Protein AF-A0A4D8R0A8-F1 (afdb_monomer)

Solvent-accessible surface area (backbone atoms only — not comparable to full-atom values): 5324 Å² total; per-residue (Å²): 143,82,84,88,78,83,81,80,77,79,78,80,70,84,70,71,83,76,58,83,82,76,57,78,56,29,34,36,33,39,39,54,94,77,57,31,31,36,37,34,40,98,92,35,80,43,70,54,95,93,37,62,67,28,81,44,70,66,63,44,51,54,52,28,56,78,69,72,49,58,66,38,92,64,67,46,65,75,49,84,86,128

Secondary structure (DSSP, 8-state):
--PPPP-PPPP-------STT-PPPEEEEEETTTTEEEEEETTEEPPBTTBS-BSSHHHHHHHHHHTT-PEEEEEEE-S---

Foldseek 3Di:
DDDDDDDDDPDDDPPLPPCPPVFDAWAWEQEPVVQKIATDGPNHTDDQPNDGIDNDVVVVVVSCVVRVHGHDPDYHYPDDDD

Organism: Azospirillum brasilense (NCBI:txid192)

Radius of gyration: 19.15 Å; Cα contacts (8 Å, |Δi|>4): 103; chains: 1; bounding box: 54×61×24 Å

Sequence (82 aa):
MHPAVPAAVPASVPRIRAGLDGQPLARVIHMATTGVWVVKRHGRMLEIDGRLHWNCPRTLASDAERAGVVLSDLVVNTGHQL

Nearest PDB structures (foldseek):
  4qrb-assembly1_A  TM=6.780E-01  e=1.290E+00  Mycobacterium tuberculosis H37Rv
  5uwv-assembly2_A  TM=6.579E-01  e=1.125E+00  Mycobacteroides abscessus ATCC 19977
  8pxy-assembly1_A  TM=6.648E-01  e=1.479E+00  Mycobacterium tuberculosis
  4gsq-assembly1_A  TM=6.737E-01  e=1.479E+00  Mycobacterium tuberculosis
  4qra-assembly2_B  TM=6.888E-01  e=1.583E+00  Mycobacterium tuberculosis H37Rv

Mean predicted aligned error: 11.33 Å

pLDDT: mean 83.63, std 17.96, range [48.66, 98.25]

Structure (mmCIF, 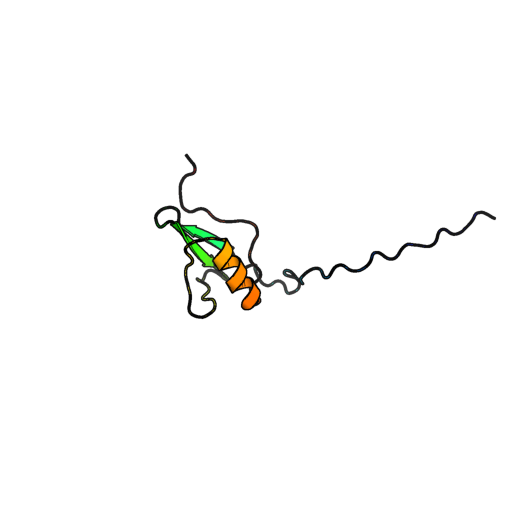N/CA/C/O backbone):
data_AF-A0A4D8R0A8-F1
#
_entry.id   AF-A0A4D8R0A8-F1
#
loop_
_atom_site.group_PDB
_atom_site.id
_atom_site.type_symbol
_atom_site.label_atom_id
_atom_site.label_alt_id
_atom_site.label_comp_id
_atom_site.label_asym_id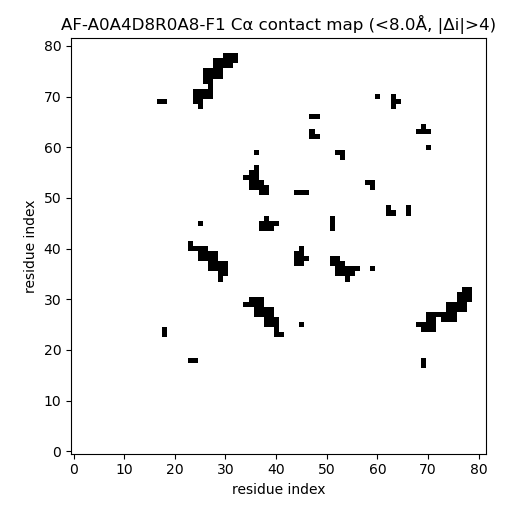
_atom_site.label_entity_id
_atom_site.label_seq_id
_atom_site.pdbx_PDB_ins_code
_atom_site.Cartn_x
_atom_site.Cartn_y
_atom_site.Cartn_z
_atom_site.occupancy
_atom_site.B_iso_or_equiv
_atom_site.auth_seq_id
_atom_site.auth_comp_id
_atom_site.auth_asym_id
_atom_site.auth_atom_id
_atom_site.pdbx_PDB_model_num
ATOM 1 N N . MET A 1 1 ? -34.239 51.402 -1.091 1.00 52.38 1 MET A N 1
ATOM 2 C CA . MET A 1 1 ? -34.651 50.421 -2.115 1.00 52.38 1 MET A CA 1
ATOM 3 C C . MET A 1 1 ? -33.446 50.085 -2.988 1.00 52.38 1 MET A C 1
ATOM 5 O O . MET A 1 1 ? -33.145 50.862 -3.877 1.00 52.38 1 MET A O 1
ATOM 9 N N . HIS A 1 2 ? -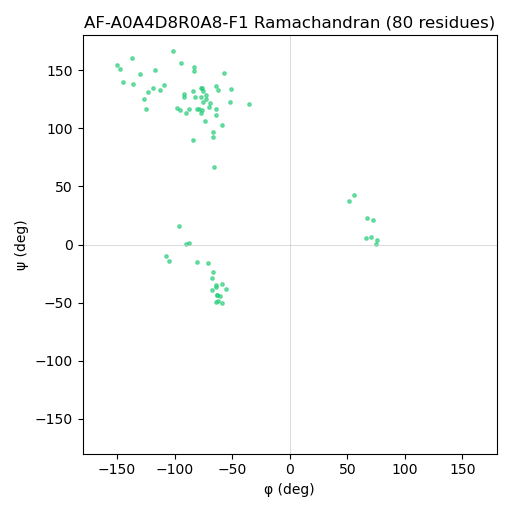32.728 48.999 -2.693 1.00 53.12 2 HIS A N 1
ATOM 10 C CA . HIS A 1 2 ? -31.759 48.357 -3.597 1.00 53.12 2 HIS A CA 1
ATOM 11 C C . HIS A 1 2 ? -31.826 46.835 -3.349 1.00 53.12 2 HIS A C 1
ATOM 13 O O . HIS A 1 2 ? -32.052 46.441 -2.203 1.00 53.12 2 HIS A O 1
ATOM 19 N N . PRO A 1 3 ? -31.759 45.999 -4.401 1.00 54.75 3 PRO A N 1
ATOM 20 C CA . PRO A 1 3 ? -32.365 44.668 -4.412 1.00 54.75 3 PRO A CA 1
ATOM 21 C C . PRO A 1 3 ? -31.490 43.588 -3.760 1.00 54.75 3 PRO A C 1
ATOM 23 O O . PRO A 1 3 ? -30.263 43.642 -3.805 1.00 54.75 3 PRO A O 1
ATOM 26 N N . ALA A 1 4 ? -32.149 42.584 -3.180 1.00 56.16 4 ALA A N 1
ATOM 27 C CA . ALA A 1 4 ? -31.522 41.383 -2.642 1.00 56.16 4 ALA A CA 1
ATOM 28 C C . ALA A 1 4 ? -31.094 40.441 -3.781 1.00 56.16 4 ALA A C 1
ATOM 30 O O . ALA A 1 4 ? -31.916 40.017 -4.592 1.00 56.16 4 ALA A O 1
ATOM 31 N N . VAL A 1 5 ? -29.807 40.102 -3.827 1.00 67.19 5 VAL A N 1
ATOM 32 C CA . VAL A 1 5 ? -29.246 39.047 -4.685 1.00 67.19 5 VAL A CA 1
ATOM 33 C C . VAL A 1 5 ? -29.458 37.685 -4.008 1.00 67.19 5 VAL A C 1
ATOM 35 O O . VAL A 1 5 ? -29.073 37.539 -2.846 1.00 67.19 5 VAL A O 1
ATOM 38 N N . PRO A 1 6 ? -30.049 36.677 -4.677 1.00 55.31 6 PRO A N 1
ATOM 39 C CA . PRO A 1 6 ? -30.214 35.359 -4.080 1.00 55.31 6 PRO A CA 1
ATOM 40 C C . PRO A 1 6 ? -28.863 34.638 -4.018 1.00 55.31 6 PRO A C 1
ATOM 42 O O . PRO A 1 6 ? -28.173 34.481 -5.026 1.00 55.31 6 PRO A O 1
ATOM 45 N N . ALA A 1 7 ? -28.489 34.198 -2.817 1.00 55.69 7 ALA A N 1
ATOM 46 C CA . ALA A 1 7 ? -27.309 33.380 -2.590 1.00 55.69 7 ALA A CA 1
ATOM 47 C C . ALA A 1 7 ? -27.474 32.031 -3.307 1.00 55.69 7 ALA A C 1
ATOM 49 O O . ALA A 1 7 ? -28.307 31.207 -2.929 1.00 55.69 7 ALA A O 1
ATOM 50 N N . ALA A 1 8 ? -26.679 31.809 -4.352 1.00 59.31 8 ALA A N 1
ATOM 51 C CA . ALA A 1 8 ? -26.554 30.507 -4.983 1.00 59.31 8 ALA A CA 1
ATOM 52 C C . ALA A 1 8 ? -25.942 29.525 -3.973 1.00 59.31 8 ALA A C 1
ATOM 54 O O . ALA A 1 8 ? -24.808 29.699 -3.527 1.00 59.31 8 ALA A O 1
ATOM 55 N N . VAL A 1 9 ? -26.706 28.500 -3.600 1.00 63.91 9 VAL A N 1
ATOM 56 C CA . VAL A 1 9 ? -26.217 27.377 -2.798 1.00 63.91 9 VAL A CA 1
ATOM 57 C C . VAL A 1 9 ? -25.262 26.540 -3.657 1.00 63.91 9 VAL A C 1
ATOM 59 O O . VAL A 1 9 ? -25.685 26.018 -4.691 1.00 63.91 9 VAL A O 1
ATOM 62 N N . PRO A 1 10 ? -23.974 26.393 -3.300 1.00 56.88 10 PRO A N 1
ATOM 63 C CA . PRO A 1 10 ? -23.110 25.494 -4.042 1.00 56.88 10 PRO A CA 1
ATOM 64 C C . PRO A 1 10 ? -23.562 24.055 -3.781 1.00 56.88 10 PRO A C 1
ATOM 66 O O . PRO A 1 10 ? -23.612 23.594 -2.638 1.00 56.88 10 PRO A O 1
ATOM 69 N N . ALA A 1 11 ? -23.904 23.351 -4.861 1.00 54.41 11 ALA A N 1
ATOM 70 C CA . ALA A 1 11 ? -24.166 21.923 -4.845 1.00 54.41 11 ALA A CA 1
ATOM 71 C C . ALA A 1 11 ? -22.988 21.204 -4.174 1.00 54.41 11 ALA A C 1
ATOM 73 O O . ALA A 1 11 ? -21.831 21.348 -4.576 1.00 54.41 11 ALA A O 1
ATOM 74 N N . SER A 1 12 ? -23.293 20.454 -3.117 1.00 53.88 12 SER A N 1
ATOM 75 C CA . SER A 1 12 ? -22.317 19.630 -2.417 1.00 53.88 12 SER A CA 1
ATOM 76 C C . SER A 1 12 ? -21.869 18.509 -3.344 1.00 53.88 12 SER A C 1
ATOM 78 O O . SER A 1 12 ? -22.517 17.472 -3.452 1.00 53.88 12 SER A O 1
ATOM 80 N N . VAL A 1 13 ? -20.732 18.718 -4.004 1.00 57.41 13 VAL A N 1
ATOM 81 C CA . VAL A 1 13 ? -19.898 17.614 -4.471 1.00 57.41 13 VAL A CA 1
ATOM 82 C C . VAL A 1 13 ? -19.674 16.682 -3.276 1.00 57.41 13 VAL A C 1
ATOM 84 O O . VAL A 1 13 ? -19.388 17.184 -2.179 1.00 57.41 13 VAL A O 1
ATOM 87 N N . PRO A 1 14 ? -19.818 15.354 -3.419 1.00 48.66 14 PRO A N 1
ATOM 88 C CA . PRO A 1 14 ? -19.434 14.450 -2.356 1.00 48.66 14 PRO A CA 1
ATOM 89 C C . PRO A 1 14 ? -17.917 14.561 -2.236 1.00 48.66 14 PRO A C 1
ATOM 91 O O . PRO A 1 14 ? -17.160 13.892 -2.934 1.00 48.66 14 PRO A O 1
ATOM 94 N N . ARG A 1 15 ? -17.457 15.457 -1.358 1.00 57.09 15 ARG A N 1
ATOM 95 C CA . ARG A 1 15 ? -16.124 15.359 -0.790 1.00 57.09 15 ARG A CA 1
ATOM 96 C C . ARG A 1 15 ? -16.122 14.005 -0.110 1.00 57.09 15 ARG A C 1
ATOM 98 O O . ARG A 1 15 ? -16.744 13.840 0.940 1.00 57.09 15 ARG A O 1
ATOM 105 N N . ILE A 1 16 ? -15.481 13.033 -0.760 1.00 57.59 16 ILE A N 1
ATOM 106 C CA . ILE A 1 16 ? -14.965 11.829 -0.117 1.00 57.59 16 ILE A CA 1
ATOM 107 C C . ILE A 1 16 ? -14.491 12.303 1.254 1.00 57.59 16 ILE A C 1
ATOM 109 O O . ILE A 1 16 ? -13.735 13.274 1.316 1.00 57.59 16 ILE A O 1
ATOM 113 N N . ARG A 1 17 ? -15.053 11.737 2.330 1.00 55.47 17 ARG A N 1
ATOM 114 C CA . ARG A 1 17 ? -14.775 12.112 3.726 1.00 55.47 17 ARG A CA 1
ATOM 115 C C . ARG A 1 17 ? -13.319 11.768 4.045 1.00 55.47 17 ARG A C 1
ATOM 117 O O . ARG A 1 17 ? -13.024 10.834 4.778 1.00 55.47 17 ARG A O 1
ATOM 124 N N . ALA A 1 18 ? -12.395 12.469 3.412 1.00 53.16 18 ALA A N 1
ATOM 125 C CA . ALA A 1 18 ? -10.977 12.295 3.562 1.00 53.16 18 ALA A CA 1
ATOM 126 C C . ALA A 1 18 ? -10.616 12.875 4.929 1.00 53.16 18 ALA A C 1
ATOM 128 O O . ALA A 1 18 ? -10.648 14.085 5.133 1.00 53.16 18 ALA A O 1
ATOM 129 N N . GLY A 1 19 ? -10.336 11.989 5.883 1.00 52.78 19 GLY A N 1
ATOM 130 C CA . GLY A 1 19 ? -9.585 12.325 7.092 1.00 52.78 19 GLY A CA 1
ATOM 131 C C . GLY A 1 19 ? -10.286 13.182 8.150 1.00 52.78 19 GLY A C 1
ATOM 132 O O . GLY A 1 19 ? -9.589 13.775 8.967 1.00 52.78 19 GLY A O 1
ATOM 133 N N . LEU A 1 20 ? -11.621 13.248 8.192 1.00 53.53 20 LEU A N 1
ATOM 134 C CA . LEU A 1 20 ? -12.329 14.055 9.203 1.00 53.53 20 LEU A CA 1
ATOM 135 C C . LEU A 1 20 ? -12.247 13.483 10.636 1.00 53.53 20 LEU A C 1
ATOM 137 O O . LEU A 1 20 ? -12.459 14.224 11.588 1.00 53.53 20 LEU A O 1
ATOM 141 N N . ASP A 1 21 ? -11.868 12.212 10.802 1.00 58.44 21 ASP A N 1
ATOM 142 C CA . ASP A 1 21 ? -11.787 11.532 12.109 1.00 58.44 21 ASP A CA 1
ATOM 143 C C . ASP A 1 21 ? -10.376 11.532 12.738 1.00 58.44 21 ASP A C 1
ATOM 145 O O . ASP A 1 21 ? -10.074 10.716 13.611 1.00 58.44 21 ASP A O 1
ATOM 149 N N . GLY A 1 22 ? -9.455 12.377 12.253 1.00 63.66 22 GLY A N 1
ATOM 150 C CA . GLY A 1 22 ? -8.072 12.438 12.758 1.00 63.66 22 GLY A CA 1
ATOM 151 C C . GLY A 1 22 ? -7.237 11.179 12.484 1.00 63.66 22 GLY A C 1
ATOM 152 O O . GLY A 1 22 ? -6.099 11.067 12.940 1.00 63.66 22 GLY A O 1
ATOM 153 N N . GLN A 1 23 ? -7.778 10.221 11.727 1.00 69.19 23 GLN A N 1
ATOM 154 C CA . GLN A 1 23 ? -7.062 9.010 11.361 1.00 69.19 23 GLN A CA 1
ATOM 155 C C . GLN A 1 23 ? -5.990 9.330 10.308 1.00 69.19 23 GLN A C 1
ATOM 157 O O . GLN A 1 23 ? -6.315 9.907 9.267 1.00 69.19 23 GLN A O 1
ATOM 162 N N . PRO A 1 24 ? -4.726 8.919 10.510 1.00 82.25 24 PRO A N 1
ATOM 163 C CA . PRO A 1 24 ? -3.664 9.195 9.557 1.00 82.25 24 PRO A CA 1
ATOM 164 C C . PRO A 1 24 ? -3.946 8.501 8.223 1.00 82.25 24 PRO A C 1
ATOM 166 O O . PRO A 1 24 ? -4.333 7.324 8.183 1.00 82.25 24 PRO A O 1
ATOM 169 N N . LEU A 1 25 ? -3.724 9.244 7.136 1.00 94.06 25 LEU A N 1
ATOM 170 C CA . LEU A 1 25 ? -3.779 8.733 5.768 1.00 94.06 25 LEU A CA 1
ATOM 171 C C . LEU A 1 25 ? -2.796 7.575 5.592 1.00 94.06 25 LEU A C 1
ATOM 173 O O . LEU A 1 25 ? -1.720 7.538 6.204 1.00 94.06 25 LEU A O 1
ATOM 177 N N . ALA A 1 26 ? -3.161 6.627 4.737 1.00 96.31 26 ALA A N 1
ATOM 178 C CA . ALA A 1 26 ? -2.290 5.516 4.409 1.00 96.31 26 ALA A CA 1
ATOM 179 C C . ALA A 1 26 ? -1.193 6.006 3.449 1.00 96.31 26 ALA A C 1
ATOM 181 O O . ALA A 1 26 ? -1.457 6.468 2.341 1.00 96.31 26 ALA A O 1
ATOM 182 N N . ARG A 1 27 ? 0.061 5.970 3.898 1.00 97.12 27 ARG A N 1
ATOM 183 C CA . ARG A 1 27 ? 1.203 6.489 3.146 1.00 97.12 27 ARG A CA 1
ATOM 184 C C . ARG A 1 27 ? 1.587 5.516 2.043 1.00 97.12 27 ARG A C 1
ATOM 186 O O . ARG A 1 27 ? 1.881 4.360 2.338 1.00 97.12 27 ARG A O 1
ATOM 193 N N . VAL A 1 28 ? 1.666 6.013 0.815 1.00 97.56 28 VAL A N 1
ATOM 194 C CA . VAL A 1 28 ? 2.161 5.255 -0.334 1.00 97.56 28 VAL A CA 1
ATOM 195 C C . VAL A 1 28 ? 3.685 5.336 -0.375 1.00 97.56 28 VAL A C 1
ATOM 197 O O . VAL A 1 28 ? 4.268 6.414 -0.225 1.00 97.56 28 VAL A O 1
ATOM 200 N N . ILE A 1 29 ? 4.338 4.192 -0.555 1.00 97.44 29 ILE A N 1
ATOM 201 C CA . ILE A 1 29 ? 5.791 4.080 -0.668 1.00 97.44 29 ILE A CA 1
ATOM 202 C C . ILE A 1 29 ? 6.108 3.330 -1.963 1.00 97.44 29 ILE A C 1
ATOM 204 O O . ILE A 1 29 ? 5.627 2.216 -2.167 1.00 97.44 29 ILE A O 1
ATOM 208 N N . HIS A 1 30 ? 6.929 3.930 -2.819 1.00 97.31 30 HIS A N 1
ATOM 209 C CA . HIS A 1 30 ? 7.505 3.272 -3.985 1.00 97.31 30 HIS A CA 1
ATOM 210 C C . HIS A 1 30 ? 8.902 2.750 -3.630 1.00 97.31 30 HIS A C 1
ATOM 212 O O . HIS A 1 30 ? 9.811 3.532 -3.329 1.00 97.31 30 HIS A O 1
ATOM 218 N N . MET A 1 31 ? 9.061 1.427 -3.652 1.00 96.25 31 MET A N 1
ATOM 219 C CA . MET A 1 31 ? 10.332 0.754 -3.404 1.00 96.25 31 MET A CA 1
ATOM 220 C C . MET A 1 31 ? 11.154 0.717 -4.693 1.00 96.25 31 MET A C 1
ATOM 222 O O . MET A 1 31 ? 11.051 -0.228 -5.468 1.00 96.25 31 MET A O 1
ATOM 226 N N . ALA A 1 32 ? 11.976 1.742 -4.929 1.00 92.94 32 ALA A N 1
ATOM 227 C CA . ALA A 1 32 ? 12.668 1.921 -6.210 1.00 92.94 32 ALA A CA 1
ATOM 228 C C . ALA A 1 32 ? 13.517 0.715 -6.648 1.00 92.94 32 ALA A C 1
ATOM 230 O O . ALA A 1 32 ? 13.525 0.374 -7.824 1.00 92.94 32 ALA A O 1
ATOM 231 N N . THR A 1 33 ? 14.198 0.047 -5.710 1.00 93.12 33 THR A N 1
ATOM 232 C CA . THR A 1 33 ? 15.060 -1.109 -6.008 1.00 93.12 33 THR A CA 1
ATOM 233 C C . THR A 1 33 ? 14.285 -2.302 -6.564 1.00 93.12 33 THR A C 1
ATOM 235 O O . THR A 1 33 ? 14.807 -3.043 -7.389 1.00 93.12 33 THR A O 1
ATOM 238 N N . THR A 1 34 ? 13.050 -2.513 -6.108 1.00 94.75 34 THR A N 1
ATOM 239 C CA . THR A 1 34 ? 12.218 -3.663 -6.498 1.00 94.75 34 THR A CA 1
ATOM 240 C C . THR A 1 34 ? 11.073 -3.281 -7.435 1.00 94.75 34 THR A C 1
ATOM 242 O O . THR A 1 34 ? 10.412 -4.162 -7.973 1.00 94.75 34 THR A O 1
ATOM 245 N N . GLY A 1 35 ? 10.819 -1.985 -7.632 1.00 95.50 35 GLY A N 1
ATOM 246 C CA . GLY A 1 35 ? 9.739 -1.457 -8.468 1.00 95.50 35 GLY A CA 1
ATOM 247 C C . GLY A 1 35 ? 8.333 -1.658 -7.896 1.00 95.50 35 GLY A C 1
ATOM 248 O O . GLY A 1 35 ? 7.348 -1.371 -8.576 1.00 95.50 35 GLY A O 1
ATOM 249 N N . VAL A 1 36 ? 8.208 -2.158 -6.662 1.00 97.31 36 VAL A N 1
ATOM 250 C CA . VAL A 1 36 ? 6.900 -2.421 -6.055 1.00 97.31 36 VAL A CA 1
ATOM 251 C C . VAL A 1 36 ? 6.429 -1.250 -5.204 1.00 97.31 36 VAL A C 1
ATOM 253 O O . VAL A 1 36 ? 7.199 -0.450 -4.669 1.00 97.31 36 VAL A O 1
ATOM 256 N N . TRP A 1 37 ? 5.121 -1.189 -5.047 1.00 98.25 37 TRP A N 1
ATOM 257 C CA . TRP A 1 37 ? 4.410 -0.189 -4.281 1.00 98.25 37 TRP A CA 1
ATOM 258 C C . TRP A 1 37 ? 3.866 -0.837 -3.023 1.00 98.25 37 TRP A C 1
ATOM 260 O O . TRP A 1 37 ? 3.343 -1.948 -3.082 1.00 98.25 37 TRP A O 1
ATOM 270 N N . VAL A 1 38 ? 3.986 -0.151 -1.894 1.00 98.06 38 VAL A N 1
ATOM 271 C CA . VAL A 1 38 ? 3.511 -0.631 -0.595 1.00 98.06 38 VAL A CA 1
ATOM 272 C C . VAL A 1 38 ? 2.817 0.496 0.163 1.00 98.06 38 VAL A C 1
ATOM 274 O O . VAL A 1 38 ? 3.011 1.678 -0.138 1.00 98.06 38 VAL A O 1
ATOM 277 N N . VAL A 1 39 ? 2.002 0.139 1.154 1.00 97.88 39 VAL A N 1
ATOM 278 C CA . VAL A 1 39 ? 1.211 1.100 1.929 1.00 97.88 39 VAL A CA 1
ATOM 279 C C . VAL A 1 39 ? 1.525 0.964 3.412 1.00 97.88 39 VAL A C 1
ATOM 281 O O . VAL A 1 39 ? 1.492 -0.131 3.962 1.00 97.88 39 VAL A O 1
ATOM 284 N N . LYS A 1 40 ? 1.793 2.083 4.091 1.00 96.75 40 LYS A N 1
ATOM 285 C CA . LYS A 1 40 ? 2.035 2.119 5.541 1.00 96.75 40 LYS A CA 1
ATOM 286 C C . LYS A 1 40 ? 0.991 2.973 6.252 1.00 96.75 40 LYS A C 1
ATOM 288 O O . LYS A 1 40 ? 0.758 4.114 5.860 1.00 96.75 40 LYS A O 1
ATOM 293 N N . ARG A 1 41 ? 0.441 2.488 7.364 1.00 94.81 41 ARG A N 1
ATOM 294 C CA . ARG A 1 41 ? -0.447 3.261 8.250 1.00 94.81 41 ARG A CA 1
ATOM 295 C C . ARG A 1 41 ? -0.066 3.004 9.705 1.00 94.81 41 ARG A C 1
ATOM 297 O O . ARG A 1 41 ? 0.271 1.881 10.057 1.00 94.81 41 ARG A O 1
ATOM 304 N N . HIS A 1 42 ? -0.051 4.041 10.545 1.00 91.88 42 HIS A N 1
ATOM 305 C CA . HIS A 1 42 ? 0.372 3.924 11.954 1.00 91.88 42 HIS A CA 1
ATOM 306 C C . HIS A 1 42 ? 1.747 3.245 12.142 1.00 91.88 42 HIS A C 1
ATOM 308 O O . HIS A 1 42 ? 1.951 2.445 13.048 1.00 91.88 42 HIS A O 1
ATOM 314 N N . GLY A 1 43 ? 2.694 3.517 11.239 1.00 91.25 43 GLY A N 1
ATOM 315 C CA . GLY A 1 43 ? 4.038 2.933 11.301 1.00 91.25 43 GLY A CA 1
ATOM 316 C C . GLY A 1 43 ? 4.140 1.460 10.884 1.00 91.25 43 GLY A C 1
ATOM 317 O O . GLY A 1 43 ? 5.251 0.939 10.873 1.00 91.25 43 GLY A O 1
ATOM 318 N N . ARG A 1 44 ? 3.042 0.808 10.482 1.00 94.56 44 ARG A N 1
ATOM 319 C CA . ARG A 1 44 ? 3.007 -0.606 10.070 1.00 94.56 44 ARG A CA 1
ATOM 320 C C . ARG A 1 44 ? 2.595 -0.761 8.612 1.00 94.56 44 ARG A C 1
ATOM 322 O O . ARG A 1 44 ? 1.841 0.067 8.098 1.00 94.56 44 ARG A O 1
ATOM 329 N N . MET A 1 45 ? 3.092 -1.811 7.958 1.00 96.44 45 MET A N 1
ATOM 330 C CA . MET A 1 45 ? 2.626 -2.170 6.621 1.00 96.44 45 MET A CA 1
ATOM 331 C C . MET A 1 45 ? 1.142 -2.522 6.689 1.00 96.44 45 MET A C 1
ATOM 333 O O . MET A 1 45 ? 0.719 -3.235 7.599 1.00 96.44 45 MET A O 1
ATOM 337 N N . LEU A 1 46 ? 0.366 -1.976 5.764 1.00 97.00 46 LEU A N 1
ATOM 338 C CA . LEU A 1 46 ? -1.059 -2.223 5.668 1.00 97.00 46 LEU A CA 1
ATOM 339 C C . LEU A 1 46 ? -1.294 -3.289 4.604 1.00 97.00 46 LEU A C 1
ATOM 341 O O . LEU A 1 46 ? -0.986 -3.078 3.433 1.00 97.00 46 LEU A O 1
ATOM 345 N N . GLU A 1 47 ? -1.842 -4.419 5.027 1.00 97.88 47 GLU A N 1
ATOM 346 C CA . GLU A 1 47 ? -2.398 -5.405 4.112 1.00 97.88 47 GLU A CA 1
ATOM 347 C C . GLU A 1 47 ? -3.766 -4.925 3.622 1.00 97.88 47 GLU A C 1
ATOM 349 O O . GLU A 1 47 ? -4.586 -4.446 4.410 1.00 97.88 47 GLU A O 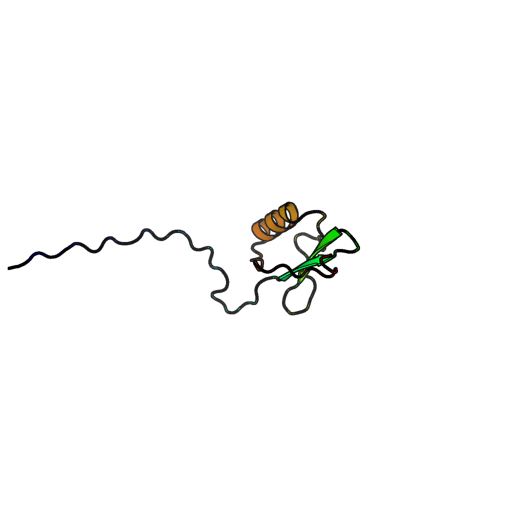1
ATOM 354 N N . ILE A 1 48 ? -4.003 -5.041 2.320 1.00 97.38 48 ILE A N 1
ATOM 355 C CA . ILE A 1 48 ? -5.288 -4.760 1.686 1.00 97.38 48 ILE A CA 1
ATOM 356 C C . ILE A 1 48 ? -5.664 -6.022 0.917 1.00 97.38 48 ILE A C 1
ATOM 358 O O . ILE A 1 48 ? -4.946 -6.411 0.001 1.00 97.38 48 ILE A O 1
ATOM 362 N N . ASP A 1 49 ? -6.763 -6.672 1.306 1.00 94.31 49 ASP A N 1
ATOM 363 C CA . ASP A 1 49 ? -7.279 -7.870 0.625 1.00 94.31 49 ASP A CA 1
ATOM 364 C C . ASP A 1 49 ? -6.239 -9.011 0.511 1.00 94.31 49 ASP A C 1
ATOM 366 O O . ASP A 1 49 ? -6.066 -9.619 -0.542 1.00 94.31 49 ASP A O 1
ATOM 370 N N . GLY A 1 50 ? -5.470 -9.268 1.580 1.00 96.00 50 GLY A N 1
ATOM 371 C CA . GLY A 1 50 ? -4.413 -10.293 1.590 1.00 96.00 50 GLY A CA 1
ATOM 372 C C . GLY A 1 50 ? -3.124 -9.900 0.853 1.00 96.00 50 GLY A C 1
ATOM 373 O O . GLY A 1 50 ? -2.205 -10.712 0.729 1.00 96.00 50 GLY A O 1
ATOM 374 N N . ARG A 1 51 ? -3.032 -8.667 0.339 1.00 97.56 51 ARG A N 1
ATOM 375 C CA . ARG A 1 51 ? -1.888 -8.173 -0.435 1.00 97.56 51 ARG A CA 1
ATOM 376 C C . ARG A 1 51 ? -1.135 -7.074 0.315 1.00 97.56 51 ARG A C 1
ATOM 378 O O . ARG A 1 51 ? -1.720 -6.109 0.798 1.00 97.56 51 ARG A O 1
ATOM 385 N N . LEU A 1 52 ? 0.193 -7.204 0.352 1.00 98.12 52 LEU A N 1
ATOM 386 C CA . LEU A 1 52 ? 1.116 -6.228 0.960 1.00 98.12 52 LEU A CA 1
ATOM 387 C C . LEU A 1 52 ? 1.882 -5.376 -0.066 1.00 98.12 52 LEU A C 1
ATOM 389 O O . LEU A 1 52 ? 2.506 -4.384 0.311 1.00 98.12 52 LEU A O 1
ATOM 393 N N . HIS A 1 53 ? 1.882 -5.766 -1.345 1.00 98.00 53 HIS A N 1
ATOM 394 C CA . HIS A 1 53 ? 2.627 -5.078 -2.399 1.00 98.00 53 HIS A CA 1
ATOM 395 C C . HIS A 1 53 ? 1.934 -5.145 -3.767 1.00 98.00 53 HIS A C 1
ATOM 397 O O . HIS A 1 53 ? 1.240 -6.111 -4.105 1.00 98.00 53 HIS A O 1
ATOM 403 N N . TRP A 1 54 ? 2.179 -4.123 -4.585 1.00 98.25 54 TRP A N 1
ATOM 404 C CA . TRP A 1 54 ? 1.620 -3.969 -5.928 1.00 98.25 54 TRP A CA 1
ATOM 405 C C . TRP A 1 54 ? 2.707 -3.653 -6.948 1.00 98.25 54 TRP A C 1
ATOM 407 O O . TRP A 1 54 ? 3.653 -2.932 -6.653 1.00 98.25 54 TRP A O 1
ATOM 417 N N . ASN A 1 55 ? 2.536 -4.134 -8.178 1.00 96.81 55 ASN A N 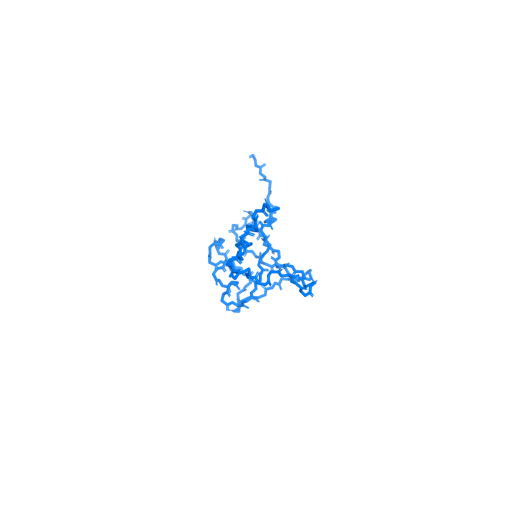1
ATOM 418 C CA . ASN A 1 55 ? 3.486 -3.880 -9.267 1.00 96.81 55 ASN A CA 1
ATOM 419 C C . ASN A 1 55 ? 3.290 -2.506 -9.925 1.00 96.81 55 ASN A C 1
ATOM 421 O O . ASN A 1 55 ? 4.146 -2.054 -10.676 1.00 96.81 55 ASN A O 1
ATOM 425 N N . CYS A 1 56 ? 2.154 -1.841 -9.689 1.00 95.38 56 CYS A N 1
ATOM 426 C CA . CYS A 1 56 ? 1.889 -0.520 -10.246 1.00 95.38 56 CYS A CA 1
ATOM 427 C C . CYS A 1 56 ? 0.979 0.313 -9.324 1.00 95.38 56 CYS A C 1
ATOM 429 O O . CYS A 1 56 ? 0.175 -0.252 -8.571 1.00 95.38 56 CYS A O 1
ATOM 431 N N . PRO A 1 57 ? 1.054 1.655 -9.398 1.00 96.38 57 PRO A N 1
ATOM 432 C CA . PRO A 1 5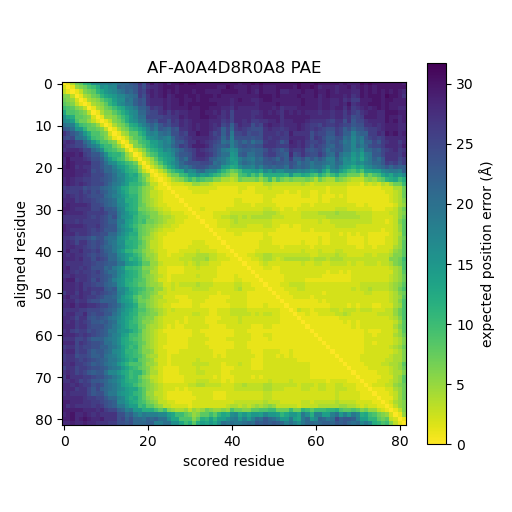7 ? 0.287 2.535 -8.517 1.00 96.38 57 PRO A CA 1
ATOM 433 C C . PRO A 1 57 ? -1.219 2.464 -8.791 1.00 96.38 57 PRO A C 1
ATOM 435 O O . PRO A 1 57 ? -2.021 2.624 -7.877 1.00 96.38 57 PRO A O 1
ATOM 438 N N . ARG A 1 58 ? -1.619 2.167 -10.037 1.00 97.00 58 ARG A N 1
ATOM 439 C CA . ARG A 1 58 ? -3.031 2.064 -10.427 1.00 97.00 58 ARG A CA 1
ATOM 440 C C . ARG A 1 58 ? -3.737 0.920 -9.701 1.00 97.00 58 ARG A C 1
ATOM 442 O O . ARG A 1 58 ? -4.793 1.140 -9.126 1.00 97.00 58 ARG A O 1
ATOM 449 N N . THR A 1 59 ? -3.147 -0.277 -9.698 1.00 97.69 59 THR A N 1
ATOM 450 C CA . THR A 1 59 ? -3.736 -1.436 -9.006 1.00 97.69 59 THR A CA 1
ATOM 451 C C . THR A 1 59 ? -3.805 -1.222 -7.498 1.00 97.69 59 THR A C 1
ATOM 453 O O . THR A 1 59 ? -4.790 -1.605 -6.882 1.00 97.69 59 THR A O 1
ATOM 456 N N . LEU A 1 60 ? -2.799 -0.555 -6.918 1.00 97.88 60 LEU A N 1
ATOM 457 C CA . LEU A 1 60 ? -2.805 -0.188 -5.500 1.00 97.88 60 LEU A CA 1
ATOM 458 C C . LEU A 1 60 ? -3.971 0.753 -5.184 1.00 97.88 60 LEU A C 1
ATOM 460 O O . LEU A 1 60 ? -4.708 0.507 -4.235 1.00 97.88 60 LEU A O 1
ATOM 464 N N . ALA A 1 61 ? -4.157 1.805 -5.986 1.00 97.31 61 ALA A N 1
ATOM 465 C CA . ALA A 1 61 ? -5.243 2.763 -5.798 1.00 97.31 61 ALA A CA 1
ATOM 466 C C . ALA A 1 61 ? -6.624 2.099 -5.896 1.00 97.31 61 ALA A C 1
ATOM 468 O O . ALA A 1 61 ? -7.470 2.337 -5.038 1.00 97.31 61 ALA A O 1
ATOM 469 N N . SER A 1 62 ? -6.831 1.224 -6.884 1.00 97.44 62 SER A N 1
ATOM 470 C CA . SER A 1 62 ? -8.089 0.482 -7.035 1.00 97.44 62 SER A CA 1
ATOM 471 C C . SER A 1 62 ? -8.377 -0.447 -5.851 1.00 97.44 62 SER A C 1
ATOM 473 O O . SER A 1 62 ? -9.505 -0.481 -5.363 1.00 97.44 62 SER A O 1
ATOM 475 N N . ASP A 1 63 ? -7.374 -1.175 -5.352 1.00 98.00 63 ASP A N 1
ATOM 476 C CA . ASP A 1 63 ? -7.554 -2.043 -4.181 1.00 98.00 63 ASP A CA 1
ATOM 477 C C . ASP A 1 63 ? -7.805 -1.235 -2.901 1.00 98.00 63 ASP A C 1
ATOM 479 O O . ASP A 1 63 ? -8.661 -1.601 -2.095 1.00 98.00 63 ASP A O 1
ATOM 483 N N . ALA A 1 64 ? -7.108 -0.110 -2.727 1.00 97.06 64 ALA A N 1
ATOM 484 C CA . ALA A 1 64 ? -7.319 0.789 -1.598 1.00 97.06 64 ALA A CA 1
ATOM 485 C C . ALA A 1 64 ? -8.727 1.400 -1.608 1.00 97.06 64 ALA A C 1
ATOM 487 O O . ALA A 1 64 ? -9.389 1.406 -0.571 1.00 97.06 64 ALA A O 1
ATOM 488 N N . GLU A 1 65 ? -9.211 1.846 -2.770 1.00 96.75 65 GLU A N 1
ATOM 489 C CA . GLU A 1 65 ? -10.576 2.350 -2.938 1.00 96.75 65 GLU A CA 1
ATOM 490 C C . GLU A 1 65 ? -11.608 1.283 -2.559 1.00 96.75 65 GLU A C 1
ATOM 492 O O . GLU A 1 65 ? -12.474 1.533 -1.716 1.00 96.75 65 GLU A O 1
ATOM 497 N N . ARG A 1 66 ? -11.466 0.065 -3.098 1.00 96.75 66 ARG A N 1
ATOM 498 C CA . ARG A 1 66 ? -12.353 -1.066 -2.785 1.00 96.75 66 ARG A CA 1
ATOM 499 C C . ARG A 1 66 ? -12.364 -1.411 -1.293 1.00 96.75 66 ARG A C 1
ATOM 501 O O . ARG A 1 66 ? -13.402 -1.803 -0.768 1.00 96.75 66 ARG A O 1
ATOM 508 N N . ALA A 1 67 ? -11.232 -1.255 -0.610 1.00 95.69 67 ALA A N 1
ATOM 509 C CA . ALA A 1 67 ? -11.095 -1.512 0.821 1.00 95.69 67 ALA A CA 1
ATOM 510 C C . ALA A 1 67 ? -11.437 -0.304 1.719 1.00 95.69 67 ALA A C 1
ATOM 512 O O . ALA A 1 67 ? -11.305 -0.397 2.940 1.00 95.69 67 ALA A O 1
ATOM 513 N N . GLY A 1 68 ? -11.846 0.838 1.151 1.00 94.88 68 GLY A N 1
ATOM 514 C CA . GLY A 1 68 ? -12.136 2.057 1.915 1.00 94.88 68 GLY A CA 1
ATOM 515 C C . GLY A 1 68 ? -10.898 2.694 2.564 1.00 94.88 68 GLY A C 1
ATOM 516 O O . GLY A 1 68 ? -11.007 3.420 3.555 1.00 94.88 68 GLY A O 1
ATOM 5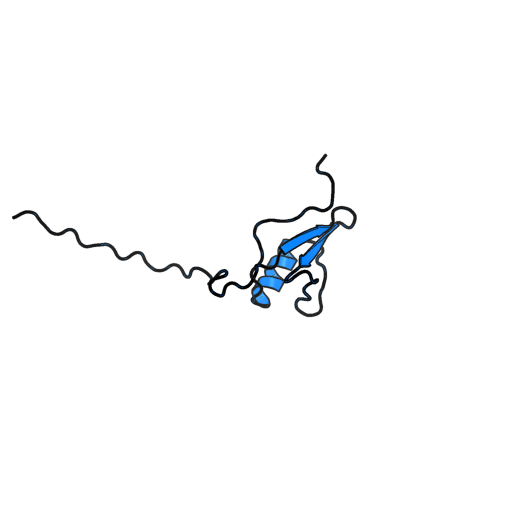17 N N . VAL A 1 69 ? -9.707 2.418 2.033 1.00 94.75 69 VAL A N 1
ATOM 518 C CA . VAL A 1 69 ? -8.437 2.965 2.509 1.00 94.75 69 VAL A CA 1
ATOM 519 C C . VAL A 1 69 ? -8.137 4.267 1.774 1.00 94.75 69 VAL A C 1
ATOM 521 O O . VAL A 1 69 ? -7.838 4.278 0.584 1.00 94.75 69 VAL A O 1
ATOM 524 N N . VAL A 1 70 ? -8.150 5.379 2.508 1.00 94.62 70 VAL A N 1
ATOM 525 C CA . VAL A 1 70 ? -7.749 6.682 1.962 1.00 94.62 70 VAL A CA 1
ATOM 526 C C . VAL A 1 70 ? -6.224 6.772 1.916 1.00 94.62 70 VAL A C 1
ATOM 528 O O . VAL A 1 70 ? -5.548 6.737 2.954 1.00 94.62 70 VAL A O 1
ATOM 531 N N . LEU A 1 71 ? -5.687 6.885 0.704 1.00 96.12 71 LEU A N 1
ATOM 532 C CA . LEU A 1 71 ? -4.259 7.033 0.450 1.00 96.12 71 LEU A CA 1
ATOM 533 C C . LEU A 1 71 ? -3.814 8.491 0.598 1.00 96.12 71 LEU A C 1
ATOM 535 O O . LEU A 1 71 ? -4.580 9.424 0.387 1.00 96.12 71 LEU A O 1
ATOM 539 N N . SER A 1 72 ? -2.548 8.671 0.954 1.00 94.75 72 SER A N 1
ATOM 540 C CA . SER A 1 72 ? -1.849 9.953 0.879 1.00 94.75 72 SER A CA 1
ATOM 541 C C . SER A 1 72 ? -1.473 10.270 -0.567 1.00 94.75 72 SER A C 1
ATOM 543 O O . SER A 1 72 ? -0.864 9.425 -1.223 1.00 94.75 72 SER A O 1
ATOM 545 N N . ASP A 1 73 ? -1.711 11.506 -1.014 1.00 92.00 73 ASP A N 1
ATOM 546 C CA . ASP A 1 73 ? -1.239 12.003 -2.318 1.00 92.00 73 ASP A CA 1
ATOM 547 C C . ASP A 1 73 ? 0.295 12.109 -2.393 1.00 92.00 73 ASP A C 1
ATOM 549 O O . ASP A 1 73 ? 0.888 12.052 -3.469 1.00 92.00 73 ASP A O 1
ATOM 553 N N . LEU A 1 74 ? 0.966 12.233 -1.239 1.00 93.25 74 LEU A N 1
ATOM 554 C CA . LEU A 1 74 ? 2.425 12.204 -1.163 1.00 93.25 74 LEU A CA 1
ATOM 555 C C . LEU A 1 74 ? 2.953 10.764 -1.192 1.00 93.25 74 LEU A C 1
ATOM 557 O O . LEU A 1 74 ? 2.734 9.993 -0.249 1.00 93.25 74 LEU A O 1
ATOM 561 N N . VAL A 1 75 ? 3.719 10.451 -2.237 1.00 94.56 75 VAL A N 1
ATOM 562 C CA . VAL A 1 75 ? 4.460 9.193 -2.384 1.00 94.56 75 VAL A CA 1
ATOM 563 C C . VAL A 1 75 ? 5.869 9.350 -1.818 1.00 94.56 75 VAL A C 1
ATOM 565 O O . VAL A 1 75 ? 6.602 10.265 -2.189 1.00 94.56 75 VAL A O 1
ATOM 568 N N . VAL A 1 76 ? 6.281 8.423 -0.954 1.00 95.44 76 VAL A N 1
ATOM 569 C CA . VAL A 1 76 ? 7.688 8.298 -0.550 1.00 95.44 76 VAL A CA 1
ATOM 570 C C . VAL A 1 76 ? 8.404 7.392 -1.539 1.00 95.44 76 VAL A C 1
ATOM 572 O O . VAL A 1 76 ? 8.085 6.211 -1.638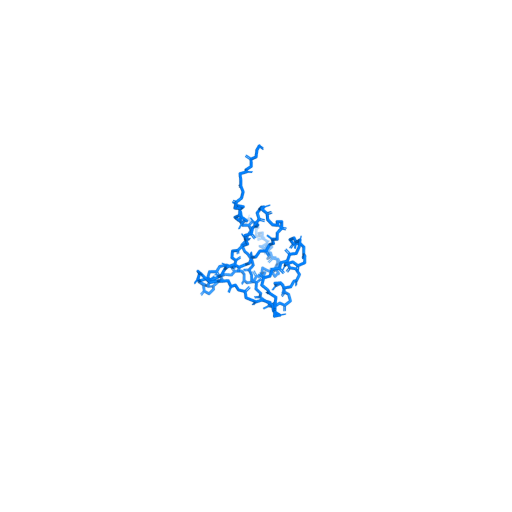 1.00 95.44 76 VAL A O 1
ATOM 575 N N . ASN A 1 77 ? 9.388 7.929 -2.249 1.00 94.56 77 ASN A N 1
ATOM 576 C CA . ASN A 1 77 ? 10.288 7.135 -3.074 1.00 94.56 77 ASN A CA 1
ATOM 577 C C . ASN A 1 77 ? 11.517 6.742 -2.240 1.00 94.56 77 ASN A C 1
ATOM 579 O O . ASN A 1 77 ? 12.133 7.607 -1.620 1.00 94.56 77 ASN A O 1
ATOM 583 N N . THR A 1 78 ? 11.852 5.451 -2.179 1.00 92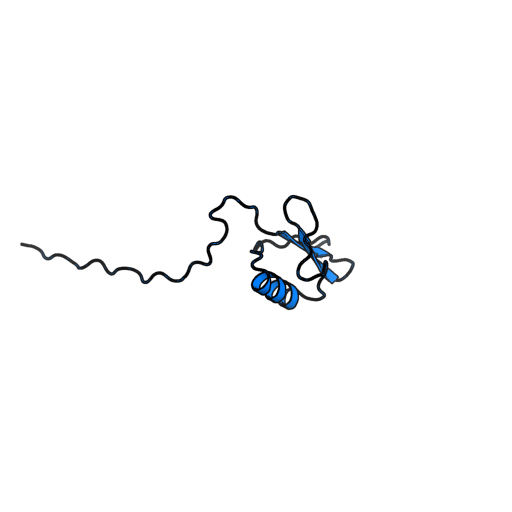.00 78 THR A N 1
ATOM 584 C CA . THR A 1 78 ? 13.021 4.971 -1.415 1.00 92.00 78 THR A CA 1
ATOM 585 C C . THR A 1 78 ? 14.312 4.917 -2.236 1.00 92.00 78 THR A C 1
ATOM 587 O O . THR A 1 78 ? 15.331 4.468 -1.719 1.00 92.00 78 THR A O 1
ATOM 590 N N . GLY A 1 79 ? 14.276 5.308 -3.510 1.00 87.50 79 GLY A N 1
ATOM 591 C CA . GLY A 1 79 ? 15.453 5.432 -4.368 1.00 87.50 79 GLY A CA 1
ATOM 592 C C . GLY A 1 79 ? 15.912 6.876 -4.530 1.00 87.50 79 GLY A C 1
ATOM 593 O O . GLY A 1 79 ? 15.179 7.818 -4.232 1.00 87.50 79 GLY A O 1
ATOM 594 N N . HIS A 1 80 ? 17.125 7.044 -5.052 1.00 75.75 80 HIS A N 1
ATOM 595 C CA . HIS A 1 80 ? 17.596 8.342 -5.524 1.00 75.75 80 HIS A CA 1
ATOM 596 C C . HIS A 1 80 ? 16.941 8.678 -6.868 1.00 75.75 80 HIS A C 1
ATOM 598 O O . HIS A 1 80 ? 16.939 7.857 -7.784 1.00 75.75 80 HIS A O 1
ATOM 604 N N . GLN A 1 81 ? 16.410 9.893 -6.987 1.00 62.72 81 GLN A N 1
ATOM 605 C CA . GLN A 1 81 ? 16.091 10.483 -8.282 1.00 62.72 81 GLN A CA 1
ATOM 606 C C . GLN A 1 81 ? 17.421 10.956 -8.884 1.00 62.72 81 GLN A C 1
ATOM 608 O O . GLN A 1 81 ? 18.083 11.801 -8.280 1.00 62.72 81 GLN A O 1
ATOM 613 N N . LEU A 1 82 ? 17.855 10.328 -9.980 1.00 57.97 82 LEU A N 1
ATOM 614 C CA . LEU A 1 82 ? 19.013 10.771 -10.764 1.00 57.97 82 LEU A CA 1
ATOM 615 C C . LEU A 1 82 ? 18.648 11.987 -11.619 1.00 57.97 82 LEU A C 1
ATOM 617 O O . LEU A 1 82 ? 17.477 12.052 -12.062 1.00 57.97 82 LEU A O 1
#